Protein AF-A0A1Y1MN58-F1 (afdb_monomer_lite)

Structure (mmCIF, N/CA/C/O backbone):
data_AF-A0A1Y1MN58-F1
#
_entry.id   AF-A0A1Y1MN58-F1
#
loop_
_atom_site.group_PDB
_atom_site.id
_atom_site.type_symbol
_atom_site.label_atom_id
_atom_site.label_alt_id
_atom_site.label_comp_id
_atom_site.label_asym_id
_atom_site.label_entity_id
_atom_site.label_seq_id
_atom_site.pdbx_PDB_ins_code
_atom_site.Cartn_x
_atom_site.Cartn_y
_atom_site.Cartn_z
_atom_site.occupancy
_atom_site.B_iso_or_equiv
_atom_site.auth_seq_id
_atom_site.auth_comp_id
_atom_site.auth_asym_id
_atom_site.auth_atom_id
_atom_site.pdbx_PDB_model_num
ATOM 1 N N . PHE A 1 1 ? -7.444 -3.183 -17.691 1.00 60.44 1 PHE A N 1
ATOM 2 C CA . PHE A 1 1 ? -6.755 -3.720 -16.499 1.00 60.44 1 PHE A CA 1
ATOM 3 C C . PHE A 1 1 ? -5.440 -4.391 -16.891 1.00 60.44 1 PHE A C 1
ATOM 5 O O . PHE A 1 1 ? -4.392 -3.830 -16.613 1.00 60.44 1 PHE A O 1
ATOM 12 N N . HIS A 1 2 ? -5.469 -5.505 -17.634 1.00 73.75 2 HIS A N 1
ATOM 13 C CA . HIS A 1 2 ? -4.247 -6.211 -18.059 1.00 73.75 2 HIS A CA 1
ATOM 14 C C . HIS A 1 2 ? -3.345 -5.408 -19.010 1.00 73.75 2 HIS A C 1
ATOM 16 O O . HIS A 1 2 ? -2.128 -5.499 -18.908 1.00 73.75 2 HIS A O 1
ATOM 22 N N . SER A 1 3 ? -3.922 -4.569 -19.876 1.00 86.00 3 SER A N 1
ATOM 23 C CA . SER A 1 3 ? -3.157 -3.779 -20.850 1.00 86.00 3 SER A CA 1
ATOM 24 C C . SER A 1 3 ? -2.183 -2.792 -20.201 1.00 86.00 3 SER A C 1
ATOM 26 O O . SER A 1 3 ? -1.070 -2.650 -20.684 1.00 86.00 3 SER A O 1
ATOM 28 N N . SER A 1 4 ? -2.562 -2.158 -19.085 1.00 89.19 4 SER A N 1
ATOM 29 C CA . SER A 1 4 ? -1.698 -1.200 -18.380 1.00 89.19 4 SER A CA 1
ATOM 30 C C . SER A 1 4 ? -0.482 -1.884 -17.756 1.00 89.19 4 SER A C 1
ATOM 32 O O . SER A 1 4 ? 0.624 -1.382 -17.883 1.00 89.19 4 SER A O 1
ATOM 34 N N . ILE A 1 5 ? -0.673 -3.056 -17.141 1.00 91.69 5 ILE A N 1
ATOM 35 C CA . ILE A 1 5 ? 0.425 -3.831 -16.542 1.00 91.69 5 ILE A CA 1
ATOM 36 C C . ILE A 1 5 ? 1.372 -4.349 -17.630 1.00 91.69 5 ILE A C 1
ATOM 38 O O . ILE A 1 5 ? 2.586 -4.250 -17.481 1.00 91.69 5 ILE A O 1
ATOM 42 N N . ILE A 1 6 ? 0.830 -4.867 -18.736 1.00 93.69 6 ILE A N 1
ATOM 43 C CA . ILE A 1 6 ? 1.637 -5.341 -19.870 1.00 93.69 6 ILE A CA 1
ATOM 44 C C . ILE A 1 6 ? 2.467 -4.196 -20.458 1.00 93.69 6 ILE A C 1
ATOM 46 O O . ILE A 1 6 ? 3.650 -4.385 -20.732 1.00 93.69 6 ILE A O 1
ATOM 50 N N . GLU A 1 7 ? 1.872 -3.014 -20.611 1.00 94.12 7 GLU A N 1
ATOM 51 C CA . GLU A 1 7 ? 2.584 -1.842 -21.116 1.00 94.12 7 GLU A CA 1
ATOM 52 C C . GLU A 1 7 ? 3.681 -1.389 -20.147 1.00 94.12 7 GLU A C 1
ATOM 54 O O . GLU A 1 7 ? 4.813 -1.171 -20.567 1.00 94.12 7 GLU A O 1
ATOM 59 N N . SER A 1 8 ? 3.405 -1.354 -18.837 1.00 93.00 8 SER A N 1
ATOM 60 C CA . SER A 1 8 ? 4.435 -1.070 -17.830 1.00 93.00 8 SER A CA 1
ATOM 61 C C . SER A 1 8 ? 5.602 -2.056 -17.906 1.00 93.00 8 SER A C 1
ATOM 63 O O . SER A 1 8 ? 6.754 -1.646 -17.824 1.00 93.00 8 SER A O 1
ATOM 65 N N . ILE A 1 9 ? 5.332 -3.347 -18.109 1.00 95.06 9 ILE A N 1
ATOM 66 C CA . ILE A 1 9 ? 6.384 -4.360 -18.267 1.00 95.06 9 ILE A CA 1
ATOM 67 C C . ILE A 1 9 ? 7.183 -4.139 -19.549 1.00 95.06 9 ILE A C 1
ATOM 69 O O . ILE A 1 9 ? 8.402 -4.294 -19.524 1.00 95.06 9 ILE A O 1
ATOM 73 N N . ARG A 1 10 ? 6.523 -3.782 -20.658 1.00 95.19 10 ARG A N 1
ATOM 74 C CA .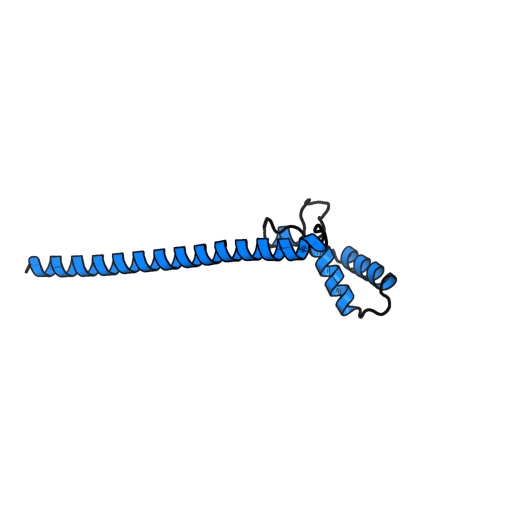 ARG A 1 10 ? 7.194 -3.476 -21.927 1.00 95.19 10 ARG A CA 1
ATOM 75 C C . ARG A 1 10 ? 8.178 -2.323 -21.750 1.00 95.19 10 ARG A C 1
ATOM 77 O O . ARG A 1 10 ? 9.356 -2.508 -22.035 1.00 95.19 10 ARG A O 1
ATOM 84 N N . VAL A 1 11 ? 7.714 -1.200 -21.201 1.00 95.50 11 VAL A N 1
ATOM 85 C CA . VAL A 1 11 ? 8.552 -0.020 -20.933 1.00 95.50 11 VAL A CA 1
ATOM 86 C C . VAL A 1 11 ? 9.724 -0.383 -20.016 1.00 95.50 11 VAL A C 1
ATOM 88 O O . VAL A 1 11 ? 10.879 -0.110 -20.331 1.00 95.50 11 VAL A O 1
ATOM 91 N N . LEU A 1 12 ? 9.461 -1.098 -18.918 1.00 94.62 12 LEU A N 1
ATOM 92 C CA . LEU A 1 12 ? 10.516 -1.528 -17.998 1.00 94.62 12 LEU A CA 1
ATOM 93 C C . LEU A 1 12 ? 11.533 -2.479 -18.646 1.00 94.62 12 LEU A C 1
ATOM 95 O O . LEU A 1 12 ? 12.700 -2.489 -18.257 1.00 94.62 12 LEU A O 1
ATOM 99 N N . LYS A 1 13 ? 11.109 -3.299 -19.614 1.00 95.81 13 LYS A N 1
ATOM 100 C CA . LYS A 1 13 ? 11.997 -4.215 -20.335 1.00 95.81 13 LYS A CA 1
ATOM 101 C C . LYS A 1 13 ? 12.894 -3.477 -21.325 1.00 95.81 13 LYS A C 1
ATOM 103 O O . LYS A 1 13 ? 14.030 -3.907 -21.514 1.00 95.81 13 LYS A O 1
ATOM 108 N N . GLU A 1 14 ? 12.406 -2.392 -21.919 1.00 95.88 14 GLU A N 1
ATOM 109 C CA . GLU A 1 14 ? 13.208 -1.501 -22.762 1.00 95.88 14 GLU A CA 1
ATOM 110 C C . GLU A 1 14 ? 14.273 -0.766 -21.936 1.00 95.88 14 GLU A C 1
ATOM 112 O O . GLU A 1 14 ? 15.434 -0.727 -22.336 1.00 95.88 14 GLU A O 1
ATOM 117 N N . GLU A 1 15 ? 13.922 -0.271 -20.745 1.00 94.62 15 GLU A N 1
ATOM 118 C CA . GLU A 1 15 ? 14.874 0.409 -19.854 1.00 94.62 15 GLU A CA 1
ATOM 119 C C . GLU A 1 15 ? 15.877 -0.546 -19.191 1.00 94.62 15 GLU A C 1
ATOM 121 O O . GLU A 1 15 ? 17.052 -0.217 -19.016 1.00 94.62 15 GLU A O 1
ATOM 126 N N . LYS A 1 16 ? 15.418 -1.736 -18.781 1.00 93.75 16 LYS A N 1
ATOM 127 C CA . LYS A 1 16 ? 16.217 -2.729 -18.048 1.00 93.75 16 LYS A CA 1
ATOM 128 C C . LYS A 1 16 ? 16.166 -4.096 -18.739 1.00 93.75 16 LYS A C 1
ATOM 130 O O . LYS A 1 16 ? 15.570 -5.047 -18.217 1.00 93.75 16 LYS A O 1
ATOM 135 N N . PRO A 1 17 ? 16.851 -4.253 -19.888 1.00 93.38 17 PRO A N 1
ATOM 136 C CA . PRO A 1 17 ? 16.756 -5.456 -20.717 1.00 93.38 17 PRO A CA 1
ATOM 137 C C . PRO A 1 17 ? 17.269 -6.720 -20.023 1.00 93.38 17 PRO A C 1
ATOM 139 O O . PRO A 1 17 ? 16.755 -7.810 -20.275 1.00 93.38 17 PRO A O 1
ATOM 142 N N . ASN A 1 18 ? 18.224 -6.596 -19.100 1.00 95.19 18 ASN A N 1
ATOM 143 C CA . ASN A 1 18 ? 18.823 -7.738 -18.402 1.00 95.19 18 ASN A CA 1
ATOM 144 C C . ASN A 1 18 ? 18.033 -8.186 -17.162 1.00 95.19 18 ASN A C 1
ATOM 146 O O . ASN A 1 18 ? 18.334 -9.232 -16.589 1.00 95.19 18 ASN A O 1
ATOM 150 N N . THR A 1 19 ? 17.018 -7.430 -16.735 1.00 94.62 19 THR A N 1
ATOM 151 C CA . THR A 1 19 ? 16.233 -7.789 -15.552 1.00 94.62 19 THR A CA 1
ATOM 152 C C . THR A 1 19 ? 15.275 -8.952 -15.868 1.00 94.62 19 THR A C 1
ATOM 154 O O . THR A 1 19 ? 14.615 -8.948 -16.922 1.00 94.62 19 THR A O 1
ATOM 157 N N . PRO A 1 20 ? 15.175 -9.966 -14.981 1.00 96.06 20 PRO A N 1
ATOM 158 C CA . PRO A 1 20 ? 14.218 -11.056 -15.126 1.00 96.06 20 PRO A CA 1
ATOM 159 C C . PRO A 1 20 ? 12.778 -10.546 -15.173 1.00 96.06 20 PRO A C 1
ATOM 161 O O . PRO A 1 20 ? 12.389 -9.681 -14.391 1.00 96.06 20 PRO A O 1
ATOM 164 N N . ILE A 1 21 ? 11.959 -11.138 -16.046 1.00 93.19 21 ILE A N 1
ATOM 165 C CA . ILE A 1 21 ? 10.564 -10.719 -16.251 1.00 93.19 21 ILE A CA 1
ATOM 166 C C . ILE A 1 21 ? 9.727 -10.763 -14.966 1.00 93.19 21 ILE A C 1
ATOM 168 O O . ILE A 1 21 ? 8.855 -9.924 -14.774 1.00 93.19 21 ILE A O 1
ATOM 172 N N . VAL A 1 22 ? 10.031 -11.702 -14.064 1.00 94.62 22 VAL A N 1
ATOM 173 C CA . VAL A 1 22 ? 9.356 -11.845 -12.767 1.00 94.62 22 VAL A CA 1
ATOM 174 C C . VAL A 1 22 ? 9.547 -10.591 -11.912 1.00 94.62 22 VAL A C 1
ATOM 176 O O . VAL A 1 22 ? 8.577 -10.056 -11.394 1.00 94.62 22 VAL A O 1
ATOM 179 N N . GLN A 1 23 ? 10.766 -10.049 -11.851 1.00 94.25 23 GLN A N 1
ATOM 180 C CA . GLN A 1 23 ? 11.031 -8.816 -11.101 1.00 94.25 23 GLN A CA 1
ATOM 181 C C . GLN A 1 23 ? 10.348 -7.605 -11.749 1.00 94.25 23 GLN A C 1
ATOM 183 O O . GLN A 1 23 ? 9.828 -6.735 -11.058 1.00 94.25 23 GLN A O 1
ATOM 188 N N . LEU A 1 24 ? 10.311 -7.548 -13.085 1.00 94.31 24 LEU A N 1
ATOM 189 C CA . LEU A 1 24 ? 9.610 -6.476 -13.802 1.00 94.31 24 LEU A CA 1
ATOM 190 C C . LEU A 1 24 ? 8.097 -6.511 -13.557 1.00 94.31 24 LEU A C 1
ATOM 192 O O . LEU A 1 24 ? 7.475 -5.458 -13.430 1.00 94.31 24 LEU A O 1
ATOM 196 N N . MET A 1 25 ? 7.518 -7.709 -13.449 1.00 93.56 25 MET A N 1
ATOM 197 C CA . MET A 1 25 ? 6.117 -7.904 -13.080 1.00 93.56 25 MET A CA 1
ATOM 198 C C . MET A 1 25 ? 5.834 -7.348 -11.679 1.00 93.56 25 MET A C 1
ATOM 200 O O . MET A 1 25 ? 4.858 -6.620 -11.513 1.00 93.56 25 MET A O 1
ATOM 204 N N . ASP A 1 26 ? 6.700 -7.621 -10.699 1.00 93.12 26 ASP A N 1
ATOM 205 C CA . ASP A 1 26 ? 6.539 -7.104 -9.333 1.00 93.12 26 ASP A CA 1
ATOM 206 C C . ASP A 1 26 ? 6.516 -5.568 -9.313 1.00 93.12 26 ASP A C 1
ATOM 208 O O . ASP A 1 26 ? 5.632 -4.959 -8.702 1.00 93.12 26 ASP A O 1
ATOM 212 N N . TYR A 1 27 ? 7.432 -4.927 -10.048 1.00 91.25 27 TYR A N 1
ATOM 213 C CA . TYR A 1 27 ? 7.447 -3.469 -10.183 1.00 91.25 27 TYR A CA 1
ATOM 214 C C . TYR A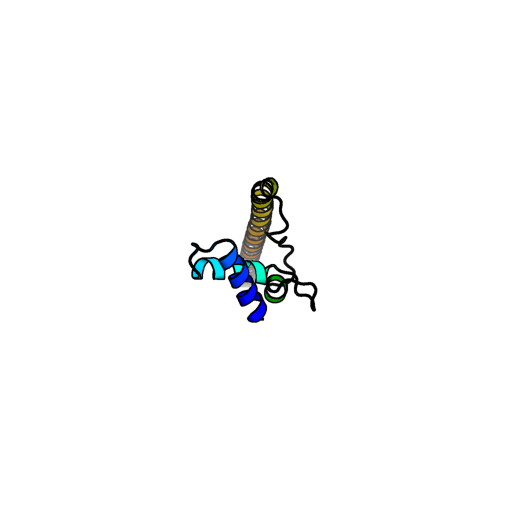 1 27 ? 6.198 -2.933 -10.887 1.00 91.25 27 TYR A C 1
ATOM 216 O O . TYR A 1 27 ? 5.614 -1.952 -10.425 1.00 91.25 27 TYR A O 1
ATOM 224 N N . ALA A 1 28 ? 5.754 -3.578 -11.967 1.00 92.94 28 ALA A N 1
ATOM 225 C CA . ALA A 1 28 ? 4.568 -3.162 -12.709 1.00 92.94 28 ALA A CA 1
ATOM 226 C C . ALA A 1 28 ? 3.288 -3.268 -11.864 1.00 92.94 28 ALA A C 1
ATOM 228 O O . ALA A 1 28 ? 2.458 -2.358 -11.879 1.00 92.94 28 ALA A O 1
ATOM 229 N N . VAL A 1 29 ? 3.138 -4.338 -11.078 1.00 92.25 29 VAL A N 1
ATOM 230 C CA . VAL A 1 29 ? 2.003 -4.515 -10.159 1.00 92.25 29 VAL A CA 1
ATOM 231 C C . VAL A 1 29 ? 2.043 -3.477 -9.040 1.00 92.25 29 VAL A C 1
ATOM 233 O O . VAL A 1 29 ? 1.010 -2.888 -8.711 1.00 92.25 29 VAL A O 1
ATOM 236 N N . LEU A 1 30 ? 3.223 -3.213 -8.470 1.00 90.56 30 LEU A N 1
ATOM 237 C CA . LEU A 1 30 ? 3.386 -2.194 -7.436 1.00 90.56 30 LEU A CA 1
ATOM 238 C C . LEU A 1 30 ? 3.018 -0.800 -7.962 1.00 90.56 30 LEU A C 1
ATOM 240 O O . LEU A 1 30 ? 2.259 -0.081 -7.307 1.00 90.56 30 LEU A O 1
ATOM 244 N N . ALA A 1 31 ? 3.518 -0.437 -9.143 1.00 89.56 31 ALA A N 1
ATOM 245 C CA . ALA A 1 31 ? 3.215 0.830 -9.797 1.00 89.56 31 ALA A CA 1
ATOM 246 C C . ALA A 1 31 ? 1.715 0.953 -10.089 1.00 89.56 31 ALA A C 1
ATOM 248 O O . ALA A 1 31 ? 1.098 1.952 -9.722 1.00 89.56 31 ALA A O 1
ATOM 249 N N . TYR A 1 32 ? 1.101 -0.085 -10.662 1.00 91.31 32 TYR A N 1
ATOM 250 C CA . TYR A 1 32 ? -0.328 -0.103 -10.965 1.00 91.31 32 TYR A CA 1
ATOM 251 C C . TYR A 1 32 ? -1.190 0.111 -9.716 1.00 91.31 32 TYR A C 1
ATOM 253 O O . TYR A 1 32 ? -2.064 0.977 -9.704 1.00 91.31 32 TYR A O 1
ATOM 261 N N . ASN A 1 33 ? -0.914 -0.626 -8.636 1.00 90.06 33 ASN A N 1
ATOM 262 C CA . ASN A 1 33 ? -1.698 -0.541 -7.403 1.00 90.06 33 ASN A CA 1
ATOM 263 C C . ASN A 1 33 ? -1.631 0.837 -6.729 1.00 90.06 33 ASN A C 1
ATOM 265 O O . ASN A 1 33 ? -2.552 1.187 -5.990 1.00 90.06 33 ASN A O 1
ATOM 269 N N . ASN A 1 34 ? -0.574 1.609 -6.995 1.00 88.75 34 ASN A N 1
ATOM 270 C CA . ASN A 1 34 ? -0.372 2.956 -6.461 1.00 88.75 34 ASN A CA 1
ATOM 271 C C . ASN A 1 34 ? -0.609 4.071 -7.494 1.00 88.75 34 ASN A C 1
ATOM 273 O O . ASN A 1 34 ? -0.441 5.242 -7.171 1.00 88.75 34 ASN A O 1
ATOM 277 N N . SER A 1 35 ? -1.004 3.742 -8.724 1.00 89.56 35 SER A N 1
ATOM 278 C CA . SER A 1 35 ? -1.322 4.741 -9.745 1.00 89.56 35 SER A CA 1
ATOM 279 C C . SER A 1 35 ? -2.769 5.198 -9.616 1.00 89.56 35 SER A C 1
ATOM 281 O O . SER A 1 35 ? -3.666 4.390 -9.372 1.00 89.56 35 SER A O 1
ATOM 283 N N . ILE A 1 36 ? -3.011 6.497 -9.796 1.00 88.38 36 ILE A N 1
ATOM 284 C CA . ILE A 1 36 ? -4.359 7.069 -9.759 1.00 88.38 36 ILE A CA 1
ATOM 285 C C . ILE A 1 36 ? -5.158 6.528 -10.946 1.00 88.38 36 ILE A C 1
ATOM 287 O O . ILE A 1 36 ? -4.773 6.693 -12.104 1.00 88.38 36 ILE A O 1
ATOM 291 N N . HIS A 1 37 ? -6.291 5.889 -10.661 1.00 89.06 37 HIS A N 1
ATOM 292 C CA . HIS A 1 37 ? -7.200 5.431 -11.698 1.00 89.06 37 HIS A CA 1
ATOM 293 C C . HIS A 1 37 ? -8.040 6.605 -12.214 1.00 89.06 37 HIS A C 1
ATOM 295 O O . HIS A 1 37 ? -8.722 7.282 -11.443 1.00 89.06 37 HIS A O 1
ATOM 301 N N . SER A 1 38 ? -8.028 6.832 -13.529 1.00 87.62 38 SER A N 1
ATOM 302 C CA . SER A 1 38 ? -8.599 8.035 -14.153 1.00 87.62 38 SER A CA 1
ATOM 303 C C . SER A 1 38 ? -10.094 8.236 -13.895 1.00 87.62 38 SER A C 1
ATOM 305 O O . SER A 1 38 ? -10.535 9.370 -13.748 1.00 87.62 38 SER A O 1
ATOM 307 N N . SER A 1 39 ? -10.881 7.160 -13.814 1.00 86.56 39 SER A N 1
ATOM 308 C CA . SER A 1 39 ? -12.334 7.272 -13.621 1.00 86.56 39 SER A CA 1
ATOM 309 C C . SER A 1 39 ? -12.767 7.478 -12.168 1.00 86.56 39 SER A C 1
ATOM 311 O O . SER A 1 39 ? -13.861 7.978 -11.933 1.00 86.56 39 SER A O 1
ATOM 313 N N . THR A 1 40 ? -11.953 7.062 -11.194 1.00 87.19 40 THR A N 1
ATOM 314 C CA . THR A 1 40 ? -12.319 7.113 -9.768 1.00 87.19 40 THR A CA 1
ATOM 315 C C . THR A 1 40 ? -11.550 8.188 -9.011 1.00 87.19 40 THR A C 1
ATOM 317 O O . THR A 1 40 ? -11.996 8.597 -7.945 1.00 87.19 40 THR A O 1
ATOM 320 N N . GLY A 1 41 ? -10.402 8.634 -9.531 1.00 86.69 41 GLY A N 1
ATOM 321 C CA . GLY A 1 41 ? -9.492 9.543 -8.833 1.00 86.69 41 GLY A CA 1
ATOM 322 C C . GLY A 1 41 ? -8.754 8.893 -7.657 1.00 86.69 41 GLY A C 1
ATOM 323 O O . GLY A 1 41 ? -8.048 9.586 -6.932 1.00 86.69 41 GLY A O 1
ATOM 324 N N . TYR A 1 42 ? -8.893 7.577 -7.471 1.00 85.50 42 TYR A N 1
ATOM 325 C CA . TYR A 1 42 ? -8.259 6.820 -6.390 1.00 85.50 42 TYR A CA 1
ATOM 326 C C . TYR A 1 42 ? -7.346 5.735 -6.944 1.00 85.50 42 TYR A C 1
ATOM 328 O O . TYR A 1 42 ? -7.545 5.245 -8.060 1.00 85.50 42 TYR A O 1
ATOM 336 N N . THR A 1 43 ? -6.365 5.319 -6.148 1.00 89.19 43 THR A N 1
ATOM 337 C CA . THR A 1 43 ? -5.523 4.176 -6.505 1.00 89.19 43 THR A CA 1
ATOM 338 C C . THR A 1 43 ? -6.286 2.858 -6.314 1.00 89.19 43 THR A C 1
ATOM 340 O O . THR A 1 43 ? -7.146 2.765 -5.428 1.00 89.19 43 THR A O 1
ATOM 343 N N . PRO A 1 44 ? -5.984 1.797 -7.088 1.00 89.31 44 PRO A N 1
ATOM 344 C CA . PRO A 1 44 ? -6.565 0.474 -6.858 1.00 89.31 44 PRO A CA 1
ATOM 345 C C . PRO A 1 44 ? -6.389 -0.018 -5.414 1.00 89.31 44 PRO A C 1
ATOM 347 O O . PRO A 1 44 ? -7.301 -0.622 -4.847 1.00 89.31 44 PRO A O 1
ATOM 350 N N . PHE A 1 45 ? -5.251 0.295 -4.786 1.00 88.31 45 PHE A N 1
ATOM 351 C CA . PHE A 1 45 ? -5.002 -0.029 -3.384 1.00 88.31 45 PHE A CA 1
ATOM 352 C C . PHE A 1 45 ? -5.992 0.664 -2.434 1.00 88.31 45 PHE A C 1
ATOM 354 O O . PHE A 1 45 ? -6.564 0.005 -1.564 1.00 88.31 45 PHE A O 1
ATOM 361 N N . GLN A 1 46 ? -6.245 1.963 -2.623 1.00 86.06 46 GLN A N 1
ATOM 362 C CA . GLN A 1 46 ? -7.216 2.724 -1.826 1.00 86.06 46 GLN A CA 1
ATOM 363 C C . GLN A 1 46 ? -8.648 2.220 -2.023 1.00 86.06 46 GLN A C 1
ATOM 365 O O . GLN A 1 46 ? -9.422 2.166 -1.069 1.00 86.06 46 GLN A O 1
ATOM 370 N N . ILE A 1 47 ? -9.006 1.813 -3.243 1.00 87.25 47 ILE A N 1
ATOM 371 C CA . ILE A 1 47 ? -10.329 1.242 -3.528 1.00 87.25 47 ILE A CA 1
ATOM 372 C C . ILE A 1 47 ? -10.532 -0.061 -2.744 1.00 87.25 47 ILE A C 1
ATOM 374 O O . ILE A 1 47 ? -11.603 -0.281 -2.184 1.00 87.25 47 ILE A O 1
ATOM 378 N N . LEU A 1 48 ? -9.503 -0.911 -2.666 1.00 87.19 48 LEU A N 1
ATOM 379 C CA . LEU A 1 48 ? -9.592 -2.212 -2.000 1.00 87.19 48 LEU A CA 1
ATOM 380 C C . LEU A 1 48 ? -9.504 -2.119 -0.468 1.00 87.19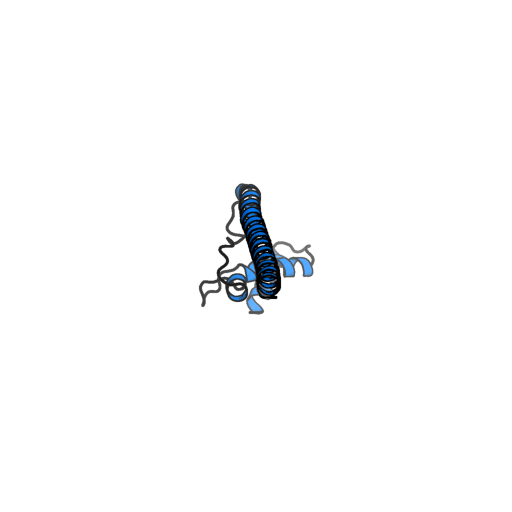 48 LEU A C 1
ATOM 382 O O . LEU A 1 48 ? -10.185 -2.859 0.240 1.00 87.19 48 LEU A O 1
ATOM 386 N N . ARG A 1 49 ? -8.619 -1.264 0.056 1.00 81.50 49 ARG A N 1
ATOM 387 C CA . ARG A 1 49 ? -8.307 -1.176 1.496 1.00 81.50 49 ARG A CA 1
ATOM 388 C C . ARG A 1 49 ? -9.027 -0.036 2.215 1.00 81.50 49 ARG A C 1
ATOM 390 O O . ARG A 1 49 ? -8.908 0.077 3.433 1.00 81.50 49 ARG A O 1
ATOM 397 N N . GLY A 1 50 ? -9.792 0.767 1.484 1.00 74.44 50 GLY A N 1
ATOM 398 C CA . GLY A 1 50 ? -10.383 1.998 1.986 1.00 74.44 50 GLY A CA 1
ATOM 399 C C . GLY A 1 50 ? -9.382 3.152 1.985 1.00 74.44 50 GLY A C 1
ATOM 400 O O . GLY A 1 50 ? -8.189 2.981 1.724 1.00 74.44 50 GLY A O 1
ATOM 401 N N . ARG A 1 51 ? -9.891 4.352 2.283 1.00 67.69 51 ARG A N 1
ATOM 402 C CA . ARG A 1 51 ? -9.114 5.594 2.412 1.00 67.69 51 ARG A CA 1
ATOM 403 C C . ARG A 1 51 ? -8.227 5.550 3.657 1.00 67.69 51 ARG A C 1
ATOM 405 O O . ARG A 1 51 ? -8.491 6.214 4.652 1.00 67.69 51 ARG A O 1
ATOM 412 N N . LEU A 1 52 ? -7.197 4.722 3.607 1.00 63.31 52 LEU A N 1
ATOM 413 C CA . LEU A 1 52 ? -6.062 4.838 4.498 1.00 63.31 52 LEU A CA 1
ATOM 414 C C . LEU A 1 52 ? -5.237 6.010 3.972 1.00 63.31 52 LEU A C 1
ATOM 416 O O . LEU A 1 52 ? -4.934 6.049 2.779 1.00 63.31 52 LEU A O 1
ATOM 420 N N . ASP A 1 53 ? -4.877 6.947 4.846 1.00 59.59 53 ASP A N 1
ATOM 421 C CA . ASP A 1 53 ? -4.039 8.117 4.535 1.00 59.59 53 ASP A CA 1
ATOM 422 C C . ASP A 1 53 ? -2.564 7.712 4.296 1.00 59.59 53 ASP A C 1
ATOM 424 O O . ASP A 1 53 ? -1.602 8.377 4.677 1.00 59.59 53 ASP A O 1
ATOM 428 N N . LEU A 1 54 ? -2.378 6.535 3.697 1.00 61.97 54 LEU A N 1
ATOM 429 C CA . LEU A 1 54 ? -1.105 5.981 3.292 1.00 61.97 54 LEU A CA 1
ATOM 430 C C . LEU A 1 54 ? -0.655 6.766 2.064 1.00 61.97 54 LEU A C 1
ATOM 432 O O . LEU A 1 54 ? -1.078 6.489 0.941 1.00 61.97 54 LEU A O 1
ATOM 436 N N . LYS A 1 55 ? 0.190 7.775 2.299 1.00 65.12 55 LYS A N 1
ATOM 437 C CA . LYS A 1 55 ? 0.859 8.518 1.228 1.00 65.12 55 LYS A CA 1
ATOM 438 C C . LYS A 1 55 ? 1.552 7.545 0.281 1.00 65.12 55 LYS A C 1
ATOM 440 O O . LYS A 1 55 ? 2.292 6.663 0.726 1.00 65.12 55 LYS A O 1
ATOM 445 N N . ASN A 1 56 ? 1.331 7.752 -1.012 1.00 69.19 56 ASN A N 1
ATOM 446 C CA . ASN A 1 56 ? 1.895 6.949 -2.081 1.00 69.19 56 ASN A CA 1
ATOM 447 C C . ASN A 1 56 ? 3.430 6.860 -1.937 1.00 69.19 56 ASN A C 1
ATOM 449 O O . ASN A 1 56 ? 4.092 7.896 -1.819 1.00 69.19 56 ASN A O 1
ATOM 453 N N . PRO A 1 57 ? 4.029 5.656 -1.950 1.00 67.88 57 PRO A N 1
ATOM 454 C CA . PRO A 1 57 ? 5.478 5.503 -1.824 1.00 67.88 57 PRO A CA 1
ATOM 455 C C . PRO A 1 57 ? 6.268 6.156 -2.969 1.00 67.88 57 PRO A C 1
ATOM 457 O O . PRO A 1 57 ? 7.463 6.397 -2.798 1.00 67.88 57 PRO A O 1
ATOM 460 N N . PHE A 1 58 ? 5.621 6.432 -4.107 1.00 70.44 58 PHE A N 1
ATOM 461 C CA . PHE A 1 58 ? 6.221 7.065 -5.285 1.00 70.44 58 PHE A C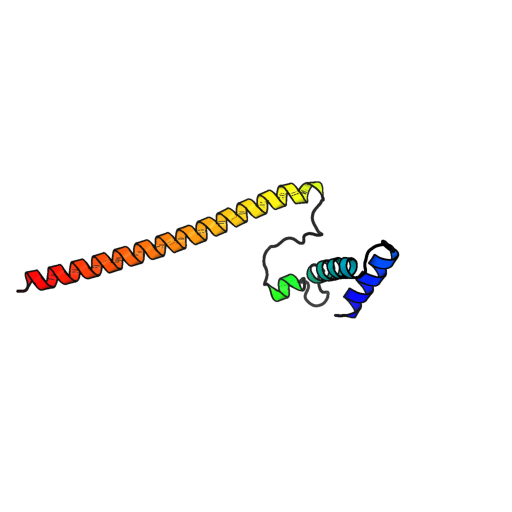A 1
ATOM 462 C C . PHE A 1 58 ? 6.178 8.601 -5.259 1.00 70.44 58 PHE A C 1
ATOM 464 O O . PHE A 1 58 ? 6.857 9.233 -6.058 1.00 70.44 58 PHE A O 1
ATOM 471 N N . GLU A 1 59 ? 5.430 9.214 -4.337 1.00 69.00 59 GLU A N 1
ATOM 472 C CA . GLU A 1 59 ? 5.331 10.679 -4.203 1.00 69.00 59 GLU A CA 1
ATOM 473 C C . GLU A 1 59 ? 6.392 11.272 -3.255 1.00 69.00 59 GLU A C 1
ATOM 475 O O . GLU A 1 59 ? 6.414 12.478 -3.024 1.00 69.00 59 GLU A O 1
ATOM 480 N N . ARG A 1 60 ? 7.272 10.444 -2.673 1.00 64.19 60 ARG A N 1
ATOM 481 C CA . ARG A 1 60 ? 8.229 10.867 -1.638 1.00 64.19 60 ARG A CA 1
ATOM 482 C C . ARG A 1 60 ? 9.655 11.014 -2.190 1.00 64.19 60 ARG A C 1
ATOM 484 O O . ARG A 1 60 ? 10.153 10.116 -2.866 1.00 64.19 60 ARG A O 1
ATOM 491 N N . ASN A 1 61 ? 10.336 12.104 -1.828 1.00 64.12 61 ASN A N 1
ATOM 492 C CA . ASN A 1 61 ? 11.748 12.363 -2.139 1.00 64.12 61 ASN A CA 1
ATOM 493 C C . ASN A 1 61 ? 12.671 11.352 -1.418 1.00 64.12 61 ASN A C 1
ATOM 495 O O . ASN A 1 61 ? 12.425 11.026 -0.259 1.00 64.12 61 ASN A O 1
ATOM 499 N N . GLU A 1 62 ? 13.730 10.842 -2.060 1.00 64.31 62 GLU A N 1
ATOM 500 C CA . GLU A 1 62 ? 14.573 9.740 -1.543 1.00 64.31 62 GLU A CA 1
ATOM 501 C C . GLU A 1 62 ? 15.115 9.978 -0.125 1.00 64.31 62 GLU A C 1
ATOM 503 O O . GLU A 1 62 ? 15.031 9.090 0.724 1.00 64.31 62 GLU A O 1
ATOM 508 N N . ASN A 1 63 ? 15.581 11.195 0.162 1.00 64.75 63 ASN A N 1
ATOM 509 C CA . ASN A 1 63 ? 16.109 11.568 1.480 1.00 64.75 63 ASN A CA 1
ATOM 510 C C . ASN A 1 63 ? 15.011 11.735 2.545 1.00 64.75 63 ASN A C 1
ATOM 512 O O . ASN A 1 63 ? 15.250 11.553 3.737 1.00 64.75 63 ASN A O 1
ATOM 516 N N . GLU A 1 64 ? 13.791 12.057 2.123 1.00 64.31 64 GLU A N 1
ATOM 517 C CA . GLU A 1 64 ? 12.635 12.215 3.007 1.00 64.31 64 GLU A CA 1
ATOM 518 C C . GLU A 1 64 ? 11.950 10.873 3.291 1.00 64.31 64 GLU A C 1
ATOM 520 O O . GLU A 1 64 ? 11.346 10.704 4.351 1.00 64.31 64 GLU A O 1
ATOM 525 N N . ARG A 1 65 ? 12.087 9.892 2.384 1.00 66.50 65 ARG A N 1
ATOM 526 C CA . ARG A 1 65 ? 11.455 8.568 2.482 1.00 66.50 65 ARG A CA 1
ATOM 527 C C . ARG A 1 65 ? 11.819 7.844 3.764 1.00 66.50 65 ARG A C 1
ATOM 529 O O . ARG A 1 65 ? 10.914 7.354 4.425 1.00 66.50 65 ARG A O 1
ATOM 536 N N . ILE A 1 66 ? 13.103 7.769 4.112 1.00 68.75 66 ILE A N 1
ATOM 537 C CA . ILE A 1 66 ? 13.555 6.977 5.265 1.00 68.75 66 ILE A CA 1
ATOM 538 C C . ILE A 1 66 ? 13.149 7.660 6.570 1.00 68.75 66 ILE A C 1
ATOM 540 O O . ILE A 1 66 ? 12.503 7.038 7.408 1.00 68.75 66 ILE A O 1
ATOM 544 N N . THR A 1 67 ? 13.468 8.947 6.721 1.00 76.56 67 THR A N 1
ATOM 545 C CA . THR A 1 67 ? 13.175 9.708 7.943 1.00 76.56 67 THR A CA 1
ATOM 546 C C . THR A 1 67 ? 11.677 9.757 8.222 1.00 76.56 67 THR A C 1
ATOM 548 O O . THR A 1 67 ? 11.246 9.441 9.326 1.00 76.56 67 THR A O 1
ATOM 551 N N . GLN A 1 68 ? 10.861 10.068 7.211 1.00 71.75 68 GLN A N 1
ATOM 552 C CA . GLN A 1 68 ? 9.410 10.116 7.383 1.00 71.75 68 GLN A CA 1
ATOM 553 C C . GLN A 1 68 ? 8.802 8.721 7.526 1.00 71.75 68 GLN A C 1
ATOM 555 O O . GLN A 1 68 ? 7.846 8.575 8.269 1.00 71.75 68 GLN A O 1
ATOM 560 N N . TYR A 1 69 ? 9.343 7.684 6.876 1.00 75.88 69 TYR A N 1
ATOM 561 C CA . TYR A 1 69 ? 8.891 6.307 7.109 1.00 75.88 69 TYR A CA 1
ATOM 562 C C . TYR A 1 69 ? 9.117 5.886 8.562 1.00 75.88 69 TYR A C 1
ATOM 564 O O . TYR A 1 69 ? 8.215 5.329 9.180 1.00 75.88 69 TYR A O 1
ATOM 572 N N . ILE A 1 70 ? 10.296 6.183 9.117 1.00 80.50 70 ILE A N 1
ATOM 573 C CA . ILE A 1 70 ? 10.603 5.918 10.527 1.00 80.50 70 ILE A CA 1
ATOM 574 C C . ILE A 1 70 ? 9.612 6.670 11.422 1.00 80.50 70 ILE A C 1
ATOM 576 O O . ILE A 1 70 ? 9.077 6.084 12.362 1.00 80.50 70 ILE A O 1
ATOM 580 N N . GLN A 1 71 ? 9.323 7.933 11.098 1.00 83.12 71 GLN A N 1
ATOM 581 C CA . GLN A 1 71 ? 8.384 8.764 11.850 1.00 83.12 71 GLN A CA 1
ATOM 582 C C . GLN A 1 71 ? 6.946 8.220 11.788 1.00 83.12 71 GLN A C 1
ATOM 584 O O . GLN A 1 71 ? 6.340 7.974 12.828 1.00 83.12 71 GLN A O 1
ATOM 589 N N . ASP A 1 72 ? 6.431 7.963 10.582 1.00 81.12 72 ASP A N 1
ATOM 590 C CA . ASP A 1 72 ? 5.090 7.425 10.329 1.00 81.12 72 ASP A CA 1
ATOM 591 C C . ASP A 1 72 ? 4.917 6.051 10.994 1.00 81.12 72 ASP A C 1
ATOM 593 O O . ASP A 1 72 ? 3.860 5.738 11.551 1.00 81.12 72 ASP A O 1
ATOM 597 N N . HIS A 1 73 ? 5.961 5.218 10.951 1.00 79.69 73 HIS A N 1
ATOM 598 C CA . HIS A 1 73 ? 5.958 3.904 11.577 1.00 79.69 73 HIS A CA 1
ATOM 599 C C . HIS A 1 73 ? 5.930 4.005 13.102 1.00 79.69 73 HIS A C 1
ATOM 601 O O . HIS A 1 73 ? 5.123 3.319 13.725 1.00 79.69 73 HIS A O 1
ATOM 607 N N . ALA A 1 74 ? 6.741 4.886 13.697 1.00 84.75 74 ALA A N 1
ATOM 608 C CA . ALA A 1 74 ? 6.713 5.145 15.134 1.00 84.75 74 ALA A CA 1
ATOM 609 C C . ALA A 1 74 ? 5.321 5.618 15.582 1.00 84.75 74 ALA A C 1
ATOM 611 O O . ALA A 1 74 ? 4.732 5.022 16.478 1.00 84.75 74 ALA A O 1
ATOM 612 N N . THR A 1 75 ? 4.732 6.587 14.872 1.00 85.75 75 THR A N 1
ATOM 613 C CA . THR A 1 75 ? 3.368 7.061 15.157 1.00 85.75 75 THR A CA 1
ATOM 614 C C . THR A 1 75 ? 2.327 5.948 15.013 1.00 85.75 75 THR A C 1
ATOM 616 O O . THR A 1 75 ? 1.418 5.827 15.831 1.00 85.75 75 THR A O 1
ATOM 619 N N . SER A 1 76 ? 2.453 5.095 13.994 1.00 79.62 76 SER A N 1
ATOM 620 C CA . SER A 1 76 ? 1.547 3.956 13.807 1.00 79.62 76 SER A CA 1
ATOM 621 C C . SER A 1 76 ? 1.667 2.937 14.941 1.00 79.62 76 SER A C 1
ATOM 623 O O . SER A 1 76 ? 0.656 2.390 15.382 1.00 79.62 76 SER A O 1
ATOM 625 N N . LEU A 1 77 ? 2.887 2.681 15.424 1.00 82.00 77 LEU A N 1
ATOM 626 C CA . LEU A 1 77 ? 3.127 1.804 16.565 1.00 82.00 77 LEU A CA 1
ATOM 627 C C . LEU A 1 77 ? 2.505 2.371 17.837 1.00 82.00 77 LEU A C 1
ATOM 629 O O . LEU A 1 77 ? 1.833 1.613 18.527 1.00 82.00 77 LEU A O 1
ATOM 633 N N . ASP A 1 78 ? 2.646 3.670 18.098 1.00 89.31 78 ASP A N 1
ATOM 634 C CA . ASP A 1 78 ? 2.024 4.330 19.253 1.00 89.31 78 ASP A CA 1
ATOM 635 C C . ASP A 1 78 ? 0.495 4.179 19.230 1.00 89.31 78 ASP A C 1
ATOM 637 O O . ASP A 1 78 ? -0.121 3.770 20.211 1.00 89.31 78 ASP A O 1
ATOM 641 N N . ILE A 1 79 ? -0.135 4.383 18.068 1.00 90.25 79 ILE A N 1
ATOM 642 C CA . ILE A 1 79 ? -1.586 4.191 17.912 1.00 90.25 79 ILE A CA 1
ATOM 643 C C . ILE A 1 79 ? -1.990 2.734 18.194 1.00 90.25 79 ILE A C 1
ATOM 645 O O . ILE A 1 79 ? -3.013 2.469 18.835 1.00 90.25 79 ILE A O 1
ATOM 649 N N . ILE A 1 80 ? -1.211 1.766 17.704 1.00 84.56 80 ILE A N 1
ATOM 650 C CA . ILE A 1 80 ? -1.493 0.337 17.890 1.00 84.56 80 ILE A CA 1
ATOM 651 C C . ILE A 1 80 ? -1.299 -0.071 19.354 1.00 84.56 80 ILE A C 1
ATOM 653 O O . ILE A 1 80 ? -2.144 -0.789 19.899 1.00 84.56 80 ILE A O 1
ATOM 657 N N . THR A 1 81 ? -0.213 0.362 19.994 1.00 92.12 81 THR A N 1
ATOM 658 C CA . THR A 1 81 ? 0.077 0.045 21.398 1.00 92.12 81 THR A CA 1
ATOM 659 C C . THR A 1 81 ? -0.981 0.654 22.309 1.00 92.12 81 THR A C 1
ATOM 661 O O . THR A 1 81 ? -1.509 -0.063 23.162 1.00 92.12 81 THR A O 1
ATOM 664 N N . ASP A 1 82 ? -1.399 1.896 22.056 1.00 92.62 82 ASP A N 1
ATOM 665 C CA . ASP A 1 82 ? -2.498 2.552 22.765 1.00 92.62 82 ASP A CA 1
ATOM 666 C C . ASP A 1 82 ? -3.818 1.804 22.585 1.00 92.62 82 ASP A C 1
ATOM 668 O O . ASP A 1 82 ? -4.559 1.576 23.546 1.00 92.62 82 ASP A O 1
ATOM 672 N N . PHE A 1 83 ? -4.135 1.369 21.364 1.00 93.12 83 PHE A N 1
ATOM 673 C CA . PHE A 1 83 ? -5.343 0.591 21.107 1.00 93.12 83 PHE A CA 1
ATOM 674 C C . PHE A 1 83 ? -5.338 -0.745 21.866 1.00 93.12 83 PHE A C 1
ATOM 676 O O . PHE A 1 83 ? -6.339 -1.111 22.496 1.00 93.12 83 PHE A O 1
ATOM 683 N N . ILE A 1 84 ? -4.214 -1.467 21.842 1.00 91.12 84 ILE A N 1
ATOM 684 C CA . ILE A 1 84 ? -4.038 -2.730 22.571 1.00 91.12 84 ILE A CA 1
ATOM 685 C C . ILE A 1 84 ? -4.164 -2.491 24.076 1.00 91.12 84 ILE A C 1
ATOM 687 O O . ILE A 1 84 ? -4.915 -3.208 24.744 1.00 91.12 84 ILE A O 1
ATOM 691 N N . HIS A 1 85 ? -3.485 -1.470 24.599 1.00 94.19 85 HIS A N 1
ATOM 692 C CA . HIS A 1 85 ? -3.524 -1.111 26.010 1.00 94.19 85 HIS A CA 1
ATOM 693 C C . HIS A 1 85 ? -4.954 -0.791 26.454 1.00 94.19 85 HIS A C 1
ATOM 695 O O . HIS A 1 85 ? -5.468 -1.403 27.389 1.00 94.19 85 HIS A O 1
ATOM 701 N N . ASN A 1 86 ? -5.654 0.078 25.725 1.00 94.12 86 ASN A N 1
ATOM 702 C CA . ASN A 1 86 ? -7.038 0.440 26.018 1.00 94.12 86 ASN A CA 1
ATOM 703 C C . ASN A 1 86 ? -7.977 -0.770 25.995 1.00 94.12 86 ASN A C 1
ATOM 705 O O . ASN A 1 86 ? -8.854 -0.905 26.855 1.00 94.12 86 ASN A O 1
ATOM 709 N N . LYS A 1 87 ? -7.790 -1.682 25.037 1.00 94.38 87 LYS A N 1
ATOM 710 C CA . LYS A 1 87 ? -8.581 -2.912 24.947 1.00 94.38 87 LYS A CA 1
ATOM 711 C C . LYS A 1 87 ? -8.330 -3.827 26.147 1.00 94.38 87 LYS A C 1
ATOM 713 O O . LYS A 1 87 ? -9.297 -4.286 26.757 1.00 94.38 87 LYS A O 1
ATOM 718 N N . LEU A 1 88 ? -7.068 -4.043 26.520 1.00 93.00 88 LEU A N 1
ATOM 719 C CA . LEU A 1 88 ? -6.684 -4.849 27.683 1.00 93.00 88 LEU A CA 1
ATOM 720 C C . LEU A 1 88 ? -7.236 -4.257 28.984 1.00 93.00 88 LEU A C 1
ATOM 722 O O . LEU A 1 88 ? -7.902 -4.965 29.741 1.00 93.00 88 LEU A O 1
ATOM 726 N N . THR A 1 89 ? -7.047 -2.958 29.207 1.00 93.50 89 THR A N 1
ATOM 727 C CA . THR A 1 89 ? -7.527 -2.245 30.399 1.00 93.50 89 THR A CA 1
ATOM 728 C C . THR A 1 89 ? -9.053 -2.294 30.500 1.00 93.50 89 THR A C 1
ATOM 730 O O . THR A 1 89 ? -9.607 -2.557 31.572 1.00 93.50 89 THR A O 1
ATOM 733 N N . LYS A 1 90 ? -9.767 -2.136 29.376 1.00 95.06 90 LYS A N 1
ATOM 734 C CA . LYS A 1 90 ? -11.230 -2.275 29.329 1.00 95.06 90 LYS A CA 1
ATOM 735 C C . LYS A 1 90 ? -11.677 -3.684 29.719 1.00 95.06 90 LYS A C 1
ATOM 737 O O . LYS A 1 90 ? -12.596 -3.824 30.526 1.00 95.06 90 LYS A O 1
ATOM 742 N N . THR A 1 91 ? -11.028 -4.721 29.193 1.00 93.25 91 THR A N 1
ATOM 743 C CA . THR A 1 91 ? -11.330 -6.116 29.543 1.00 93.25 91 THR A CA 1
ATOM 744 C C . THR A 1 91 ? -11.040 -6.408 31.017 1.00 93.25 91 THR A C 1
ATOM 746 O O . THR A 1 91 ? -11.880 -6.997 31.698 1.00 93.25 91 THR A O 1
ATOM 749 N N . GLN A 1 92 ? -9.900 -5.956 31.548 1.00 92.06 92 GLN A N 1
ATOM 750 C CA . GLN A 1 92 ? -9.551 -6.121 32.964 1.00 92.06 92 GLN A CA 1
ATOM 751 C C . GLN A 1 92 ? -10.581 -5.456 33.883 1.00 92.06 92 GLN A C 1
ATOM 753 O O . GLN A 1 92 ? -11.071 -6.091 34.819 1.00 92.06 92 GLN A O 1
ATOM 758 N N . LYS A 1 93 ? -10.981 -4.214 33.577 1.00 92.31 93 LYS A N 1
ATOM 759 C CA . LYS A 1 93 ? -12.012 -3.493 34.333 1.00 92.31 93 LYS A CA 1
ATOM 760 C C . LYS A 1 93 ? -13.349 -4.235 34.314 1.00 92.31 93 LYS A C 1
ATOM 762 O O . LYS A 1 93 ? -13.960 -4.425 35.363 1.00 92.31 93 LYS A O 1
ATOM 767 N N . GLN A 1 94 ? -13.779 -4.720 33.149 1.00 92.69 94 GLN A N 1
ATOM 768 C CA . GLN A 1 94 ? -15.010 -5.506 33.027 1.00 92.69 94 GLN A CA 1
ATOM 769 C C . GLN A 1 94 ? -14.962 -6.797 33.856 1.00 92.69 94 GLN A C 1
ATOM 771 O O . GLN A 1 94 ? -15.958 -7.151 34.491 1.00 92.69 94 GLN A O 1
ATOM 776 N N . ASN A 1 95 ? -13.820 -7.486 33.886 1.00 90.50 95 ASN A N 1
ATOM 777 C CA . ASN A 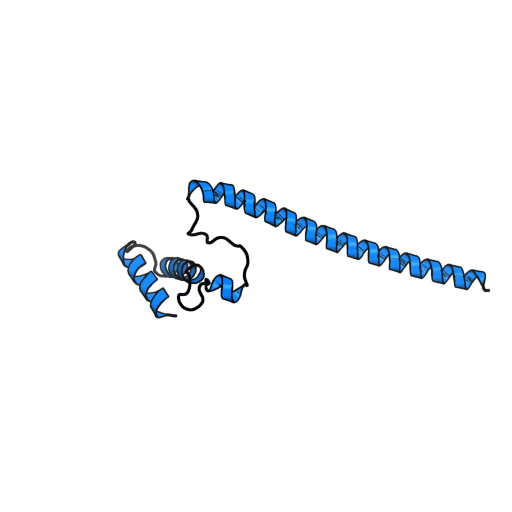1 95 ? -13.640 -8.705 34.675 1.00 90.50 95 ASN A CA 1
ATOM 778 C C . ASN A 1 95 ? -13.653 -8.423 36.184 1.00 90.50 95 ASN A C 1
ATOM 780 O O . ASN A 1 95 ? -14.341 -9.127 36.922 1.00 90.50 95 ASN A O 1
ATOM 784 N N . LEU A 1 96 ? -12.978 -7.363 36.637 1.00 88.88 96 LEU A N 1
ATOM 785 C CA . LEU A 1 96 ? -13.012 -6.913 38.034 1.00 88.88 96 LEU A CA 1
ATOM 786 C C . LEU A 1 96 ? -14.428 -6.539 38.476 1.00 88.88 96 LEU A C 1
ATOM 788 O O . LEU A 1 96 ? -14.884 -6.957 39.537 1.00 88.88 96 LEU A O 1
ATOM 792 N N . GLU A 1 97 ? -15.161 -5.794 37.650 1.00 91.06 97 GLU A N 1
ATOM 793 C CA . GLU A 1 97 ? -16.552 -5.458 37.937 1.00 91.06 97 GLU A CA 1
ATOM 794 C C . GLU A 1 97 ? -17.449 -6.701 38.000 1.00 91.06 97 GLU A C 1
ATOM 796 O O . GLU A 1 97 ? -18.324 -6.783 38.863 1.00 91.06 97 GLU A O 1
ATOM 801 N N . ARG A 1 98 ? -17.242 -7.686 37.113 1.00 87.19 98 ARG A N 1
ATOM 802 C CA . ARG A 1 98 ? -17.952 -8.976 37.168 1.00 87.19 98 ARG A CA 1
ATOM 803 C C . ARG A 1 98 ? -17.645 -9.715 38.472 1.00 87.19 98 ARG A C 1
ATOM 805 O O . ARG A 1 98 ? -18.588 -10.096 39.161 1.00 87.19 98 ARG A O 1
ATOM 812 N N . ALA A 1 99 ? -16.373 -9.837 38.848 1.00 85.44 99 ALA A N 1
ATOM 813 C CA . ALA A 1 99 ? -15.956 -10.485 40.090 1.00 85.44 99 ALA A CA 1
ATOM 814 C C . ALA A 1 99 ? -16.530 -9.782 41.336 1.00 85.44 99 ALA A C 1
ATOM 816 O O . ALA A 1 99 ? -17.086 -10.433 42.220 1.00 85.44 99 ALA A O 1
ATOM 817 N N . ASN A 1 100 ? -16.485 -8.447 41.377 1.00 85.88 100 ASN A N 1
ATOM 818 C CA . ASN A 1 100 ? -17.053 -7.651 42.468 1.00 85.88 100 ASN A CA 1
ATOM 819 C C . ASN A 1 100 ? -18.580 -7.784 42.559 1.00 85.88 100 ASN A C 1
ATOM 821 O O . ASN A 1 100 ? -19.131 -7.803 43.660 1.00 85.88 100 ASN A O 1
ATOM 825 N N . ARG A 1 101 ? -19.284 -7.891 41.422 1.00 86.88 101 ARG A N 1
ATOM 826 C CA . ARG A 1 101 ? -20.731 -8.160 41.406 1.00 86.88 101 ARG A CA 1
ATOM 827 C C . ARG A 1 101 ? -21.062 -9.555 41.937 1.00 86.88 101 ARG A C 1
ATOM 829 O O . ARG A 1 101 ? -22.032 -9.665 42.680 1.00 86.88 101 ARG A O 1
ATOM 836 N N . CYS A 1 102 ? -20.279 -10.582 41.599 1.00 77.75 102 CYS A N 1
ATOM 837 C CA . CYS A 1 102 ? -20.460 -11.928 42.156 1.00 77.75 102 CYS A CA 1
ATOM 838 C C . CYS A 1 102 ? -20.266 -11.931 43.679 1.00 77.75 102 CYS A C 1
ATOM 840 O O . CYS A 1 102 ? -21.190 -12.308 44.394 1.00 77.75 102 CYS A O 1
ATOM 842 N N . LYS A 1 103 ? -19.162 -11.358 44.182 1.00 75.25 103 LYS A N 1
ATOM 843 C CA . LYS A 1 103 ? -18.909 -11.246 45.632 1.00 75.25 103 LYS A CA 1
ATOM 844 C C . LYS A 1 103 ? -20.015 -10.496 46.385 1.00 75.25 103 LYS A C 1
ATOM 846 O O . LYS A 1 103 ? -20.450 -10.924 47.446 1.00 75.25 103 LYS A O 1
ATOM 851 N N . LYS A 1 104 ? -20.522 -9.379 45.841 1.00 72.44 104 LYS A N 1
ATOM 852 C CA . LYS A 1 104 ? -21.633 -8.629 46.466 1.00 72.44 104 LYS A CA 1
ATOM 853 C C . LYS A 1 104 ? -22.946 -9.419 46.515 1.00 72.44 104 LYS A C 1
ATOM 855 O O . LYS A 1 104 ? -23.763 -9.155 47.393 1.00 72.44 104 LYS A O 1
ATOM 860 N N . ARG A 1 105 ? -23.185 -10.327 45.562 1.00 66.25 105 ARG A N 1
ATOM 861 C CA . ARG A 1 105 ? -24.365 -11.205 45.574 1.00 66.25 105 ARG A CA 1
ATOM 862 C C . ARG A 1 105 ? -24.241 -12.265 46.661 1.00 66.25 105 ARG A C 1
ATOM 864 O O . ARG A 1 105 ? -25.194 -12.429 47.404 1.00 66.25 105 ARG A O 1
ATOM 871 N N . GLU A 1 106 ? -23.079 -12.897 46.795 1.00 60.53 106 GLU A N 1
ATOM 872 C CA . GLU A 1 106 ? -22.808 -13.903 47.835 1.00 60.53 106 GLU A CA 1
ATOM 873 C C . GLU A 1 106 ? -23.016 -13.332 49.248 1.00 60.53 106 GLU A C 1
ATOM 875 O O . GLU A 1 106 ? -23.805 -13.874 50.014 1.00 60.53 106 GLU A O 1
ATOM 880 N N . ILE A 1 107 ? -22.452 -12.153 49.544 1.00 61.59 107 ILE A N 1
ATOM 881 C CA . ILE A 1 107 ? -22.614 -11.497 50.858 1.00 61.59 107 ILE A CA 1
ATOM 882 C C . ILE A 1 107 ? -24.088 -11.174 51.167 1.00 61.59 107 ILE A C 1
ATOM 884 O O . ILE A 1 107 ? -24.530 -11.308 52.303 1.00 61.59 107 ILE A O 1
ATOM 888 N N . LYS A 1 108 ? -24.884 -10.755 50.172 1.00 58.94 108 LYS A N 1
ATOM 889 C CA . LYS A 1 108 ? -26.316 -10.467 50.382 1.00 58.94 108 LYS A CA 1
ATOM 890 C C . LYS A 1 108 ? -27.157 -11.716 50.657 1.00 58.94 108 LYS A C 1
ATOM 892 O O . LYS A 1 108 ? -28.214 -11.583 51.266 1.00 58.94 108 LYS A O 1
ATOM 897 N N . VAL A 1 109 ? -26.739 -12.890 50.182 1.00 58.69 109 VAL A N 1
ATOM 898 C CA . VAL A 1 109 ? -27.445 -14.150 50.458 1.00 58.69 109 VAL A CA 1
ATOM 899 C C . VAL A 1 109 ? -27.142 -14.635 51.878 1.00 58.69 109 VAL A C 1
ATOM 901 O O . VAL A 1 109 ? -28.056 -15.113 52.540 1.00 58.69 109 VAL A O 1
ATOM 904 N N . ASP A 1 110 ? -25.915 -14.444 52.370 1.00 56.91 110 ASP A N 1
ATOM 905 C CA . ASP A 1 110 ? -25.533 -14.859 53.729 1.00 56.91 110 ASP A CA 1
ATOM 906 C C . ASP A 1 110 ? -26.105 -13.965 54.843 1.00 56.91 110 ASP A C 1
ATOM 908 O O . ASP A 1 110 ? -26.345 -14.456 55.937 1.00 56.91 110 ASP A O 1
ATOM 912 N N . VAL A 1 111 ? -26.384 -12.679 54.590 1.00 58.88 111 VAL A N 1
ATOM 913 C CA . VAL A 1 111 ? -27.004 -11.780 55.597 1.00 58.88 111 VAL A CA 1
ATOM 914 C C . VAL A 1 111 ? -28.515 -12.026 55.772 1.00 58.88 111 VAL A C 1
ATOM 916 O O . VAL A 1 111 ? -29.098 -11.592 56.760 1.00 58.88 111 VAL A O 1
ATOM 919 N N . ASN A 1 112 ? -29.160 -12.719 54.829 1.00 54.34 112 ASN A N 1
ATOM 920 C CA . ASN A 1 112 ? -30.603 -12.998 54.845 1.00 54.34 112 ASN A CA 1
ATOM 921 C C . ASN A 1 112 ? -30.952 -14.444 55.268 1.00 54.34 112 ASN A C 1
ATOM 923 O O . ASN A 1 112 ? -32.083 -14.879 55.045 1.00 54.34 112 ASN A O 1
ATOM 927 N N . LYS A 1 113 ? -29.997 -15.191 55.832 1.00 45.88 113 LYS A N 1
ATOM 928 C CA . LYS A 1 113 ? -30.207 -16.497 56.478 1.00 45.88 113 LYS A CA 1
ATOM 929 C C . LYS A 1 113 ? -30.129 -16.353 57.990 1.00 45.88 113 LYS A C 1
ATOM 931 O O . LYS A 1 113 ? -30.865 -17.110 58.657 1.00 45.88 113 LYS A O 1
#

Radius of gyration: 26.63 Å; chains: 1; bounding box: 49×29×79 Å

InterPro domains:
  IPR036397 Ribonuclease H superfamily [G3DSA:3.30.420.10] (1-105)

pLDDT: mean 82.81, std 12.41, range [45.88, 96.06]

Organism: Photinus pyralis (NCBI:txid7054)

Sequence (113 aa):
FHSSIIESIRVLKEEKPNTPIVQLMDYAVLAYNNSIHSSTGYTPFQILRGRLDLKNPFERNENERITQYIQDHATSLDIITDFIHNKLTKTQKQNLERANRCKKREIKVDVNK

Secondary structure (DSSP, 8-state):
-HHHHHHHHHHHHHH-TTS-HHHHHHHHHHHHHHSPPTTTSS-HHHHHH-------TTSS-HHHHHHHHHHHHHHHHH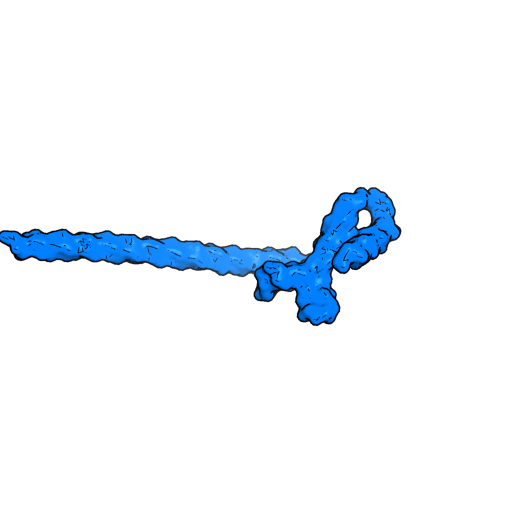HHHHHHHHHHHHHHHHHHHHHHHHHHHHHHHHTT-

Foldseek 3Di:
DVVQLVVQLVVVCVVPVPDDSVVSSVVSVLCQQLDQDPVPRHGVVCVVVPPDVPPRLVVDDPVRNVVVVVVVVVVVVVVVVVVVVVVVVVVVVVVVVVVVVVVVVVVVVVVVD